Protein AF-A0A5C5P3E9-F1 (afdb_monomer)

pLDDT: mean 85.03, std 6.78, range [50.56, 93.62]

Radius of gyration: 20.22 Å; Cα contacts (8 Å, |Δi|>4): 186; chains: 1; bounding box: 49×24×72 Å

Structure (mmCIF, N/CA/C/O backbone):
data_AF-A0A5C5P3E9-F1
#
_entry.id   AF-A0A5C5P3E9-F1
#
loop_
_atom_site.group_PDB
_atom_site.id
_atom_site.type_symbol
_atom_site.label_atom_id
_atom_site.label_alt_id
_atom_site.label_comp_id
_atom_site.label_asym_id
_atom_site.label_entity_id
_atom_site.label_seq_id
_atom_site.pdbx_PDB_ins_code
_atom_site.Cartn_x
_atom_site.Cartn_y
_atom_site.Cartn_z
_atom_site.occupancy
_atom_site.B_iso_or_equiv
_atom_site.auth_seq_id
_atom_site.auth_comp_id
_atom_site.auth_asym_id
_atom_site.auth_atom_id
_atom_site.pdbx_PDB_model_num
ATOM 1 N N . MET A 1 1 ? -0.272 3.102 16.596 1.00 69.38 1 MET A N 1
ATOM 2 C CA . MET A 1 1 ? -1.284 3.156 15.513 1.00 69.38 1 MET A CA 1
ATOM 3 C C . MET A 1 1 ? -0.615 2.885 14.178 1.00 69.38 1 MET A C 1
ATOM 5 O O . MET A 1 1 ? -1.038 1.959 13.516 1.00 69.38 1 MET A O 1
ATOM 9 N N . TYR A 1 2 ? 0.469 3.603 13.866 1.00 76.25 2 TYR A N 1
ATOM 10 C CA . TYR A 1 2 ? 1.352 3.324 12.730 1.00 76.25 2 TYR A CA 1
ATOM 11 C C . TYR A 1 2 ? 1.980 1.916 12.748 1.00 76.25 2 TYR A C 1
ATOM 13 O O . TYR A 1 2 ? 1.798 1.169 11.803 1.00 76.25 2 TYR A O 1
ATOM 21 N N . GLU A 1 3 ? 2.639 1.516 13.844 1.00 82.25 3 GLU A N 1
ATOM 22 C CA . GLU A 1 3 ? 3.292 0.191 13.938 1.00 82.25 3 GLU A CA 1
ATOM 23 C C . GLU A 1 3 ? 2.303 -0.951 13.680 1.00 82.25 3 GLU A C 1
ATOM 25 O O . GLU A 1 3 ? 2.530 -1.782 12.816 1.00 82.25 3 GLU A O 1
ATOM 30 N N . ARG A 1 4 ? 1.137 -0.902 14.334 1.00 84.62 4 ARG A N 1
ATOM 31 C CA . ARG A 1 4 ? 0.050 -1.866 14.121 1.00 84.62 4 ARG A CA 1
ATOM 32 C C . ARG A 1 4 ? -0.465 -1.892 12.675 1.00 84.62 4 ARG A C 1
ATOM 34 O O . ARG A 1 4 ? -0.936 -2.927 12.230 1.00 84.62 4 ARG A O 1
ATOM 41 N N . PHE A 1 5 ? -0.428 -0.760 11.969 1.00 85.88 5 PHE A N 1
ATOM 42 C CA . PHE A 1 5 ? -0.784 -0.712 10.553 1.00 85.88 5 PHE A CA 1
ATOM 43 C C . PHE A 1 5 ? 0.255 -1.448 9.716 1.00 85.88 5 PHE A C 1
ATOM 45 O O . PHE A 1 5 ? -0.110 -2.357 8.983 1.00 85.88 5 PHE A O 1
ATOM 52 N N . CYS A 1 6 ? 1.535 -1.116 9.874 1.00 85.88 6 CYS A N 1
ATOM 53 C CA . CYS A 1 6 ? 2.584 -1.772 9.101 1.00 85.88 6 CYS A CA 1
ATOM 54 C C . CYS A 1 6 ? 2.714 -3.261 9.423 1.00 85.88 6 CYS A C 1
ATOM 56 O O . CYS A 1 6 ? 2.913 -4.040 8.506 1.00 85.88 6 CYS A O 1
ATOM 58 N N . GLU A 1 7 ? 2.517 -3.678 10.676 1.00 87.88 7 GLU A N 1
ATOM 59 C CA . GLU A 1 7 ? 2.448 -5.100 11.040 1.00 87.88 7 GLU A CA 1
ATOM 60 C C . GLU A 1 7 ? 1.294 -5.823 10.329 1.00 87.88 7 GLU A C 1
ATOM 62 O O . GLU A 1 7 ? 1.450 -6.954 9.882 1.00 87.88 7 GLU A O 1
ATOM 67 N N . GLU A 1 8 ? 0.120 -5.198 10.217 1.00 88.88 8 GLU A N 1
ATOM 68 C CA . GLU A 1 8 ? -1.016 -5.802 9.512 1.00 88.88 8 GLU A CA 1
ATOM 69 C C . GLU A 1 8 ? -0.741 -5.908 8.004 1.00 88.88 8 GLU A C 1
ATOM 71 O O . GLU A 1 8 ? -1.007 -6.948 7.407 1.00 88.88 8 GLU A O 1
ATOM 76 N N . ILE A 1 9 ? -0.150 -4.870 7.402 1.00 90.00 9 ILE A N 1
ATOM 77 C CA . ILE A 1 9 ? 0.273 -4.888 5.994 1.00 90.00 9 ILE A CA 1
ATOM 78 C C . ILE A 1 9 ? 1.335 -5.961 5.745 1.00 90.00 9 ILE A C 1
ATOM 80 O O . ILE A 1 9 ? 1.211 -6.713 4.785 1.00 90.00 9 ILE A O 1
ATOM 84 N N . ASP A 1 10 ? 2.327 -6.081 6.626 1.00 88.94 10 ASP A N 1
ATOM 85 C CA . ASP A 1 10 ? 3.375 -7.104 6.556 1.00 88.94 10 ASP A CA 1
ATOM 86 C C . ASP A 1 10 ? 2.782 -8.518 6.594 1.00 88.94 10 ASP A C 1
ATOM 88 O O . ASP A 1 10 ? 3.122 -9.370 5.779 1.00 88.94 10 ASP A O 1
ATOM 92 N N . ASN A 1 11 ? 1.804 -8.758 7.474 1.00 88.19 11 ASN A N 1
ATOM 93 C CA . ASN A 1 11 ? 1.092 -10.035 7.508 1.00 88.19 11 ASN A CA 1
ATOM 94 C C . ASN A 1 11 ? 0.315 -10.300 6.210 1.00 88.19 11 ASN A C 1
ATOM 96 O O . ASN A 1 11 ? 0.354 -11.423 5.699 1.00 88.19 11 ASN A O 1
ATOM 100 N N . LEU A 1 12 ? -0.379 -9.287 5.680 1.00 87.31 12 LEU A N 1
ATOM 101 C CA . LEU A 1 12 ? -1.165 -9.398 4.449 1.00 87.31 12 LEU A CA 1
ATOM 102 C C . LEU A 1 12 ? -0.296 -9.649 3.215 1.00 87.31 12 LEU A C 1
ATOM 104 O O . LEU A 1 12 ? -0.702 -10.437 2.370 1.00 87.31 12 LEU A O 1
ATOM 108 N N . LEU A 1 13 ? 0.875 -9.017 3.141 1.00 87.00 13 LEU A N 1
ATOM 109 C CA . LEU A 1 13 ? 1.806 -9.109 2.014 1.00 87.00 13 LEU A CA 1
ATOM 110 C C . LEU A 1 13 ? 2.935 -10.111 2.234 1.00 87.00 13 LEU A C 1
ATOM 112 O O . LEU A 1 13 ? 3.824 -10.220 1.399 1.00 87.00 13 LEU A O 1
ATOM 116 N N . SER A 1 14 ? 2.924 -10.862 3.334 1.00 84.88 14 SER A N 1
ATOM 117 C CA . SER A 1 14 ? 3.984 -11.825 3.652 1.00 84.88 14 SER A CA 1
ATOM 118 C C . SER A 1 14 ? 4.200 -12.876 2.556 1.00 84.88 14 SER A C 1
ATOM 120 O O . SER A 1 14 ? 5.314 -13.372 2.392 1.00 84.88 14 SER A O 1
ATOM 122 N N . GLY A 1 15 ? 3.152 -13.217 1.797 1.00 82.62 15 GLY A N 1
ATOM 123 C CA . GLY A 1 15 ? 3.246 -14.120 0.652 1.00 82.62 15 GLY A CA 1
ATOM 124 C C . GLY A 1 15 ? 3.939 -13.464 -0.540 1.00 82.62 15 GLY A C 1
ATOM 125 O O . GLY A 1 15 ? 4.902 -14.008 -1.068 1.00 82.62 15 GLY A O 1
ATOM 126 N N . GLU A 1 16 ? 3.476 -12.282 -0.926 1.00 82.69 16 GLU A N 1
ATOM 127 C CA . GLU A 1 16 ? 3.987 -11.490 -2.043 1.00 82.69 16 GLU A CA 1
ATOM 128 C C . GLU A 1 16 ? 5.429 -11.027 -1.793 1.00 82.69 16 GLU A C 1
ATOM 130 O O . GLU A 1 16 ? 6.284 -11.137 -2.669 1.00 82.69 16 GLU A O 1
ATOM 135 N N . ALA A 1 17 ? 5.733 -10.580 -0.574 1.00 80.81 17 ALA A N 1
ATOM 136 C CA . ALA A 1 17 ? 7.072 -10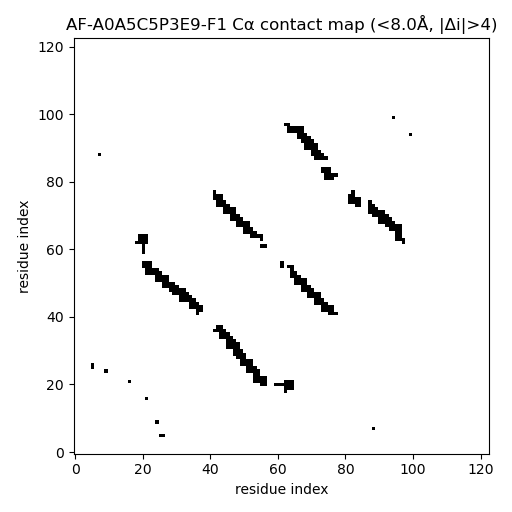.194 -0.148 1.00 80.81 17 ALA A CA 1
ATOM 137 C C . ALA A 1 17 ? 8.045 -11.383 -0.172 1.00 80.81 17 ALA A C 1
ATOM 139 O O . ALA A 1 17 ? 9.223 -11.199 -0.471 1.00 80.81 17 ALA A O 1
ATOM 140 N N . ALA A 1 18 ? 7.580 -12.614 0.076 1.00 81.19 18 ALA A N 1
ATOM 141 C CA . ALA A 1 18 ? 8.432 -13.803 0.007 1.00 81.19 18 ALA A CA 1
ATOM 142 C C . ALA A 1 18 ? 8.899 -14.143 -1.420 1.00 81.19 18 ALA A C 1
ATOM 144 O O . ALA A 1 18 ? 9.923 -14.815 -1.574 1.00 81.19 18 ALA A O 1
ATOM 145 N N . ASP A 1 19 ? 8.181 -13.678 -2.445 1.00 78.94 19 ASP A N 1
ATOM 146 C CA . ASP A 1 19 ? 8.577 -13.836 -3.849 1.00 78.94 19 ASP A CA 1
ATOM 147 C C . ASP A 1 19 ? 9.623 -12.792 -4.287 1.00 78.94 19 ASP A C 1
ATOM 149 O O . ASP A 1 19 ? 10.253 -12.939 -5.339 1.00 78.94 19 ASP A O 1
ATOM 153 N N . THR A 1 20 ? 9.868 -11.775 -3.456 1.00 77.94 20 THR A N 1
ATOM 154 C CA . THR A 1 20 ? 10.918 -10.771 -3.666 1.00 77.94 20 THR A CA 1
ATOM 155 C C . THR A 1 20 ? 12.249 -11.182 -3.032 1.00 77.94 20 THR A C 1
ATOM 157 O O . THR A 1 20 ? 12.318 -12.018 -2.132 1.00 77.94 20 THR A O 1
ATOM 160 N N . ASN A 1 21 ? 13.339 -10.546 -3.468 1.00 79.62 21 ASN A N 1
ATOM 161 C CA . ASN A 1 21 ? 14.658 -10.664 -2.832 1.00 79.62 21 ASN A CA 1
ATOM 162 C C . ASN A 1 21 ? 14.980 -9.422 -1.984 1.00 79.62 21 ASN A C 1
ATOM 164 O O . ASN A 1 21 ? 16.105 -8.917 -2.032 1.00 79.62 21 ASN A O 1
ATOM 168 N N . ALA A 1 22 ? 13.998 -8.918 -1.239 1.00 83.06 22 ALA A N 1
ATOM 169 C CA . ALA A 1 22 ? 14.175 -7.792 -0.332 1.00 83.06 22 ALA A CA 1
ATOM 170 C C . ALA A 1 22 ? 13.786 -8.157 1.108 1.00 83.06 22 ALA A C 1
ATOM 172 O O . ALA A 1 22 ? 13.050 -9.115 1.355 1.00 83.06 22 ALA A O 1
ATOM 173 N N . TYR A 1 23 ? 14.348 -7.426 2.064 1.00 83.19 23 TYR A N 1
ATOM 174 C CA . TYR A 1 23 ? 14.143 -7.599 3.502 1.00 83.19 23 TYR A CA 1
ATOM 175 C C . TYR A 1 23 ? 13.924 -6.237 4.175 1.00 83.19 23 TYR A C 1
ATOM 177 O O . TYR A 1 23 ? 13.977 -5.208 3.514 1.00 83.19 23 TYR A O 1
ATOM 185 N N . ASP A 1 24 ? 13.660 -6.227 5.485 1.00 85.81 24 ASP A N 1
ATOM 186 C CA . ASP A 1 24 ? 13.453 -5.000 6.276 1.00 85.81 24 ASP A CA 1
ATOM 187 C C . ASP A 1 24 ? 12.417 -4.046 5.668 1.00 85.81 24 ASP A C 1
ATOM 189 O O . ASP A 1 24 ? 12.630 -2.843 5.529 1.00 85.81 24 ASP A O 1
ATOM 193 N N . TYR A 1 25 ? 11.267 -4.615 5.311 1.00 86.75 25 TYR A N 1
ATOM 194 C CA . TYR A 1 25 ? 10.180 -3.856 4.730 1.00 86.75 25 TYR A CA 1
ATOM 195 C C . TYR A 1 25 ? 9.634 -2.782 5.673 1.00 86.75 25 TYR A C 1
ATOM 197 O O . TYR A 1 25 ? 9.471 -2.987 6.881 1.00 86.75 25 TYR A O 1
ATOM 205 N N . SER A 1 26 ? 9.283 -1.639 5.096 1.00 88.75 26 SER A N 1
ATOM 206 C CA . SER A 1 26 ? 8.671 -0.526 5.805 1.00 88.75 26 SER A CA 1
ATOM 207 C C . SER A 1 26 ? 7.605 0.157 4.953 1.00 88.75 26 SER A C 1
ATOM 209 O O . SER A 1 26 ? 7.614 0.073 3.727 1.00 88.75 26 SER A O 1
ATOM 211 N N . CYS A 1 27 ? 6.647 0.806 5.614 1.00 90.00 27 CYS A N 1
ATOM 212 C CA . CYS A 1 27 ? 5.651 1.615 4.926 1.00 90.00 27 CYS A CA 1
ATOM 213 C C . CYS A 1 27 ? 6.151 3.060 4.789 1.00 90.00 27 CYS A C 1
ATOM 215 O O . CYS A 1 27 ? 6.521 3.689 5.780 1.00 90.00 27 CYS A O 1
ATOM 217 N N . GLU A 1 28 ? 6.081 3.623 3.595 1.00 90.06 28 GLU A N 1
ATOM 218 C CA . GLU A 1 28 ? 6.553 4.963 3.253 1.00 90.06 28 GLU A CA 1
ATOM 219 C C . GLU A 1 28 ? 5.500 5.704 2.410 1.00 90.06 28 GLU A C 1
ATOM 221 O O . GLU A 1 28 ? 4.528 5.114 1.948 1.00 90.06 28 GLU A O 1
ATOM 226 N N . ASP A 1 29 ? 5.662 7.018 2.238 1.00 90.19 29 ASP A N 1
ATOM 227 C CA . ASP A 1 29 ? 4.847 7.840 1.323 1.00 90.19 29 ASP A CA 1
ATOM 228 C C . ASP A 1 29 ? 3.319 7.738 1.493 1.00 90.19 29 ASP A C 1
ATOM 230 O O . ASP A 1 29 ? 2.559 7.645 0.532 1.00 90.19 29 ASP A O 1
ATOM 234 N N . PHE A 1 30 ? 2.847 7.801 2.737 1.00 90.69 30 PHE A N 1
ATOM 235 C CA . PHE A 1 30 ? 1.417 7.786 3.039 1.00 90.69 30 PHE A CA 1
ATOM 236 C C . PHE A 1 30 ? 0.676 9.012 2.498 1.00 90.69 30 PHE A C 1
ATOM 238 O O . PHE A 1 30 ? 0.918 10.147 2.919 1.00 90.69 30 PHE A O 1
ATOM 245 N N . GLU A 1 31 ? -0.339 8.759 1.682 1.00 92.31 31 GLU A N 1
ATOM 246 C CA . GLU A 1 31 ? -1.272 9.750 1.169 1.00 92.31 31 GLU A CA 1
ATOM 247 C C . GLU A 1 31 ? -2.714 9.275 1.372 1.00 92.31 31 GLU A C 1
ATOM 249 O O . GLU A 1 31 ? -3.100 8.187 0.957 1.00 92.31 31 GLU A O 1
ATOM 254 N N . VAL A 1 32 ? -3.545 10.104 2.008 1.00 92.12 32 VAL A N 1
ATOM 255 C CA . VAL A 1 32 ? -4.989 9.843 2.088 1.00 92.12 32 VAL A CA 1
ATOM 256 C C . VAL A 1 32 ? -5.634 10.373 0.814 1.00 92.12 32 VAL A C 1
ATOM 258 O O . VAL A 1 32 ? -5.736 11.588 0.631 1.00 92.12 32 VAL A O 1
ATOM 261 N N . THR A 1 33 ? -6.086 9.473 -0.050 1.00 92.56 33 THR A N 1
ATOM 262 C CA . THR A 1 33 ? -6.686 9.808 -1.348 1.00 92.56 33 THR A CA 1
ATOM 263 C C . THR A 1 33 ? -8.170 10.146 -1.215 1.00 92.56 33 THR A C 1
ATOM 265 O O . THR A 1 33 ? -8.684 11.011 -1.927 1.00 92.56 33 THR A O 1
ATOM 268 N N . SER A 1 34 ? -8.858 9.525 -0.254 1.00 91.62 34 SER A N 1
ATOM 269 C CA . SER A 1 34 ? -10.273 9.765 0.026 1.00 91.62 34 SER A CA 1
ATOM 270 C C . SER A 1 34 ? -10.595 9.565 1.503 1.00 91.62 34 SER A C 1
ATOM 272 O O . SER A 1 34 ? -9.943 8.805 2.218 1.00 91.62 34 SER A O 1
ATOM 274 N N . SER A 1 35 ? -11.628 10.257 1.981 1.00 93.62 35 SER A N 1
ATOM 275 C CA . SER A 1 35 ? -12.156 10.058 3.330 1.00 93.62 35 SER A CA 1
ATOM 276 C C . SER A 1 35 ? -13.671 10.224 3.349 1.00 93.62 35 SER A C 1
ATOM 278 O O . SER A 1 35 ? -14.221 11.146 2.744 1.00 93.62 35 SER A O 1
ATOM 280 N N . SER A 1 36 ? -14.353 9.331 4.059 1.00 92.62 36 SER A N 1
ATOM 281 C CA . SER A 1 36 ? -15.807 9.319 4.184 1.00 92.62 36 SER A CA 1
ATOM 282 C C . SER A 1 36 ? -16.204 8.966 5.609 1.00 92.62 36 SER A C 1
ATOM 284 O O . SER A 1 36 ? -15.811 7.927 6.132 1.00 92.62 36 SER A O 1
ATOM 286 N N . TYR A 1 37 ? -16.984 9.834 6.253 1.00 92.19 37 TYR A N 1
ATOM 287 C CA . TYR A 1 37 ? -17.439 9.628 7.625 1.00 92.19 37 TYR A CA 1
ATOM 288 C C . TYR A 1 37 ? -18.965 9.570 7.703 1.00 92.19 37 TYR A C 1
ATOM 290 O O . TYR A 1 37 ? -19.660 10.511 7.319 1.00 92.19 37 TYR A O 1
ATOM 298 N N . ASP A 1 38 ? -19.480 8.473 8.253 1.00 89.69 38 ASP A N 1
ATOM 299 C CA . ASP A 1 38 ? -20.889 8.273 8.575 1.00 89.69 38 ASP A CA 1
ATOM 300 C C . ASP A 1 38 ? -21.121 8.572 10.064 1.00 89.69 38 ASP A C 1
ATOM 302 O O . ASP A 1 38 ? -20.844 7.750 10.942 1.00 89.69 38 ASP A O 1
ATOM 306 N N . GLU A 1 39 ? -21.669 9.754 10.355 1.00 85.88 39 GLU A N 1
ATOM 307 C CA . GLU A 1 39 ? -22.011 10.192 11.715 1.00 85.88 39 GLU A CA 1
ATOM 308 C C . GLU A 1 39 ? -23.061 9.314 12.402 1.00 85.88 39 GLU A C 1
ATOM 310 O O . GLU A 1 39 ? -23.074 9.217 13.630 1.00 85.88 39 GLU A O 1
ATOM 315 N N . THR A 1 40 ? -23.943 8.670 11.634 1.00 86.25 40 THR A N 1
ATOM 316 C CA . THR A 1 40 ? -25.044 7.867 12.184 1.00 86.25 40 THR A CA 1
ATOM 317 C C . THR A 1 40 ? -24.564 6.514 12.687 1.00 86.25 40 THR A C 1
ATOM 319 O O . THR A 1 40 ? -25.088 5.996 13.674 1.00 86.25 40 THR A O 1
ATOM 322 N N . LYS A 1 41 ? -23.539 5.961 12.032 1.00 84.81 41 LYS A N 1
ATOM 323 C CA . LYS A 1 41 ? -22.900 4.692 12.404 1.00 84.81 41 LYS A CA 1
ATOM 324 C C . LYS A 1 41 ? -21.621 4.890 13.214 1.00 84.81 41 LYS A C 1
ATOM 326 O O . LYS A 1 41 ? -21.163 3.949 13.854 1.00 84.81 41 LYS A O 1
ATOM 331 N N . GLY A 1 42 ? -21.062 6.101 13.198 1.00 87.31 42 GLY A N 1
ATOM 332 C CA . GLY A 1 42 ? -19.745 6.392 13.748 1.00 87.31 42 GLY A CA 1
ATOM 333 C C . GLY A 1 42 ? -18.638 5.689 12.967 1.00 87.31 42 GLY A C 1
ATOM 334 O O . GLY A 1 42 ? -17.699 5.208 13.584 1.00 87.31 42 GLY A O 1
ATOM 335 N N . LEU A 1 43 ? -18.757 5.579 11.644 1.00 90.38 43 LEU A N 1
ATOM 336 C CA . LEU A 1 43 ? -17.834 4.809 10.806 1.00 90.38 43 LEU A CA 1
ATOM 337 C C . LEU A 1 43 ? -17.059 5.752 9.887 1.00 90.38 43 LEU A C 1
ATOM 339 O O . LEU A 1 43 ? -17.664 6.546 9.173 1.00 90.38 43 LEU A O 1
ATOM 343 N N . LEU A 1 44 ? -15.733 5.681 9.929 1.00 90.94 44 LEU A N 1
ATOM 344 C CA . LEU A 1 44 ? -14.819 6.425 9.069 1.00 90.94 44 LEU A CA 1
ATOM 345 C C . LEU A 1 44 ? -14.126 5.445 8.125 1.00 90.94 44 LEU A C 1
ATOM 347 O O . LEU A 1 44 ? -13.448 4.535 8.589 1.00 90.94 44 LEU A O 1
ATOM 351 N N . VAL A 1 45 ? -14.285 5.661 6.826 1.00 91.81 45 VAL A N 1
ATOM 352 C CA . VAL A 1 45 ? -13.550 4.964 5.769 1.00 91.81 45 VAL A CA 1
ATOM 353 C C . VAL A 1 45 ? -12.509 5.922 5.208 1.00 91.81 45 VAL A C 1
ATOM 355 O O . VAL A 1 45 ? -12.835 7.065 4.875 1.00 91.81 45 VAL A O 1
ATOM 358 N N . LEU A 1 46 ? -11.265 5.470 5.123 1.00 92.75 46 LEU A N 1
ATOM 359 C CA . LEU A 1 46 ? -10.156 6.181 4.500 1.00 92.75 46 LEU A CA 1
ATOM 360 C C . LEU A 1 46 ? -9.630 5.334 3.348 1.00 92.75 46 LEU A C 1
ATOM 362 O O . LEU A 1 46 ? -9.381 4.150 3.535 1.00 92.75 46 LEU A O 1
ATOM 366 N N . GLU A 1 47 ? -9.417 5.943 2.193 1.00 93.06 47 GLU A N 1
ATOM 367 C CA . GLU A 1 47 ? -8.585 5.348 1.151 1.00 93.06 47 GLU A CA 1
ATOM 368 C C . GLU A 1 47 ? -7.179 5.919 1.323 1.00 93.06 47 GLU A C 1
ATOM 370 O O . GLU A 1 47 ? -6.999 7.139 1.423 1.00 93.06 47 GLU A O 1
ATOM 375 N N . VAL A 1 48 ? -6.196 5.034 1.439 1.00 93.25 48 VAL A N 1
ATOM 376 C CA . VAL A 1 48 ? -4.804 5.386 1.710 1.00 93.25 48 VAL A CA 1
ATOM 377 C C . VAL A 1 48 ? -3.932 4.742 0.647 1.00 93.25 48 VAL A C 1
ATOM 379 O O . VAL A 1 48 ? -3.953 3.524 0.490 1.00 93.25 48 VAL A O 1
ATOM 382 N N . SER A 1 49 ? -3.166 5.568 -0.052 1.00 93.19 49 SER A N 1
ATOM 383 C CA . SER A 1 49 ? -2.088 5.147 -0.938 1.00 93.19 49 SER A CA 1
ATOM 384 C C . SER A 1 49 ? -0.776 5.234 -0.172 1.00 93.19 49 SER A C 1
ATOM 386 O O . SER A 1 49 ? -0.540 6.219 0.529 1.00 93.19 49 SER A O 1
ATOM 388 N N . PHE A 1 50 ? 0.075 4.223 -0.279 1.00 93.25 50 PHE A N 1
ATOM 389 C CA . PHE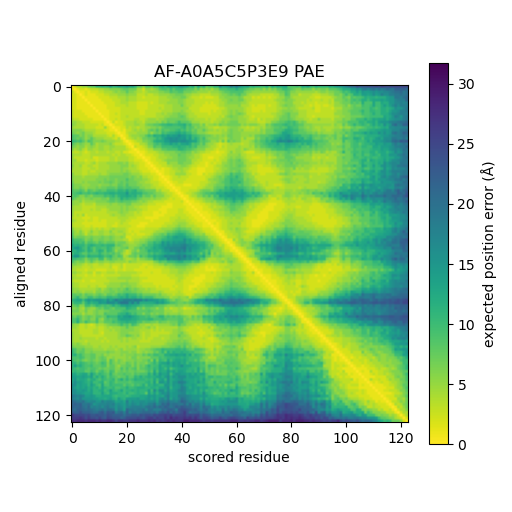 A 1 50 ? 1.414 4.244 0.311 1.00 93.25 50 PHE A CA 1
ATOM 390 C C . PHE A 1 50 ? 2.339 3.258 -0.410 1.00 93.25 50 PHE A C 1
ATOM 392 O O . PHE A 1 50 ? 1.889 2.389 -1.163 1.00 93.25 50 PHE A O 1
ATOM 399 N N . THR A 1 51 ? 3.637 3.397 -0.171 1.00 92.69 51 THR A N 1
ATOM 400 C CA . THR A 1 51 ? 4.663 2.490 -0.689 1.00 92.69 51 THR A CA 1
ATOM 401 C C . THR A 1 51 ? 5.079 1.533 0.419 1.00 92.69 51 THR A C 1
ATOM 403 O O . THR A 1 51 ? 5.339 1.951 1.542 1.00 92.69 51 THR A O 1
ATOM 406 N N . TYR A 1 52 ? 5.146 0.244 0.126 1.00 90.81 52 TYR A N 1
ATOM 407 C CA . TYR A 1 52 ? 5.743 -0.761 0.996 1.00 90.81 52 TYR A CA 1
ATOM 408 C C . TYR A 1 52 ? 7.052 -1.210 0.349 1.00 90.81 52 TYR A C 1
ATOM 410 O O . TYR A 1 52 ? 7.052 -1.919 -0.659 1.00 90.81 52 TYR A O 1
ATOM 418 N N . SER A 1 53 ? 8.160 -0.697 0.876 1.00 89.44 53 SER A N 1
ATOM 419 C CA . SER A 1 53 ? 9.504 -0.810 0.306 1.00 89.44 53 SER A CA 1
ATOM 420 C C . SER A 1 53 ? 10.393 -1.650 1.217 1.00 89.44 53 SER A C 1
ATOM 422 O O . SER A 1 53 ? 10.311 -1.548 2.442 1.00 89.44 53 SER A O 1
ATOM 424 N N . GLY A 1 54 ? 11.228 -2.496 0.621 1.00 87.81 54 GLY A N 1
ATOM 425 C CA . GLY A 1 54 ? 12.232 -3.297 1.315 1.00 87.81 54 GLY A CA 1
ATOM 426 C C . GLY A 1 54 ? 13.638 -3.031 0.786 1.00 87.81 54 GLY A C 1
ATOM 427 O O . GLY A 1 54 ? 13.838 -2.567 -0.337 1.00 87.81 54 GLY A O 1
ATOM 428 N N . GLU A 1 55 ? 14.643 -3.358 1.589 1.00 85.94 55 GLU A N 1
ATOM 429 C CA . GLU A 1 55 ? 16.041 -3.313 1.182 1.00 85.94 55 GLU A CA 1
ATOM 430 C C . GLU A 1 55 ? 16.392 -4.538 0.332 1.00 85.94 55 GLU A C 1
ATOM 432 O O . GLU A 1 55 ? 16.276 -5.682 0.772 1.00 85.94 55 GLU A O 1
ATOM 437 N N . GLN A 1 56 ? 16.850 -4.302 -0.898 1.00 84.19 56 GLN A N 1
ATOM 438 C CA . GLN A 1 56 ? 17.293 -5.373 -1.785 1.00 84.19 56 GLN A CA 1
ATOM 439 C C . GLN A 1 56 ? 18.550 -6.073 -1.242 1.00 84.19 56 GLN A C 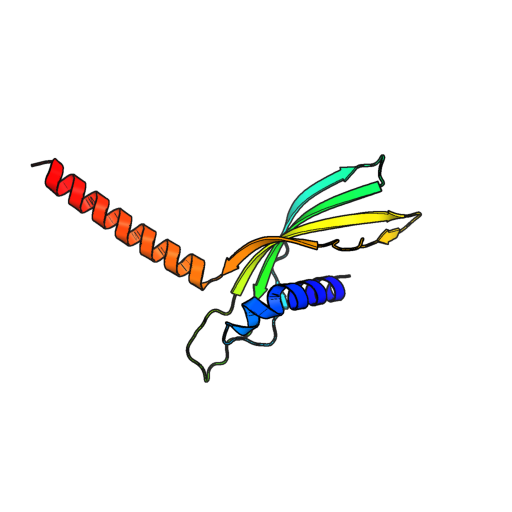1
ATOM 441 O O . GLN A 1 56 ? 19.566 -5.433 -0.956 1.00 84.19 56 GLN A O 1
ATOM 446 N N . ASP A 1 57 ? 18.532 -7.408 -1.242 1.00 82.56 57 ASP A N 1
ATOM 447 C CA . ASP A 1 57 ? 19.727 -8.226 -1.029 1.00 82.56 57 ASP A CA 1
ATOM 448 C C . ASP A 1 57 ? 20.690 -8.090 -2.223 1.00 82.56 57 ASP A C 1
ATOM 450 O O . ASP A 1 57 ? 20.456 -8.630 -3.308 1.00 82.56 57 ASP A O 1
ATOM 454 N N . GLN A 1 58 ? 21.792 -7.357 -2.021 1.00 79.75 58 GLN A N 1
ATOM 455 C CA . GLN A 1 58 ? 22.813 -7.105 -3.048 1.00 79.75 58 GLN A CA 1
ATOM 456 C C . GLN A 1 58 ? 23.548 -8.377 -3.499 1.00 79.75 58 GLN A C 1
ATOM 458 O O . GLN A 1 58 ? 24.165 -8.375 -4.567 1.00 79.75 58 GLN A O 1
ATOM 463 N N . ASP A 1 59 ? 23.475 -9.462 -2.723 1.00 81.81 59 ASP A N 1
ATOM 464 C CA . ASP A 1 59 ? 24.077 -10.749 -3.074 1.00 81.81 59 ASP A CA 1
ATOM 465 C C . ASP A 1 59 ? 23.146 -11.613 -3.951 1.00 81.81 59 ASP A C 1
ATOM 467 O O . ASP A 1 59 ? 23.550 -12.689 -4.416 1.00 81.81 59 ASP A O 1
ATOM 471 N N . ARG A 1 60 ? 21.912 -11.158 -4.228 1.00 76.00 60 ARG A N 1
ATOM 472 C CA . ARG A 1 60 ? 20.914 -11.879 -5.037 1.00 76.00 60 ARG A CA 1
ATOM 473 C C . ARG A 1 60 ? 20.496 -11.113 -6.297 1.00 76.00 60 ARG A C 1
ATOM 475 O O . ARG A 1 60 ? 20.488 -9.884 -6.318 1.00 76.00 60 ARG A O 1
ATOM 482 N N . PRO A 1 61 ? 20.101 -11.826 -7.372 1.00 76.19 61 PRO A N 1
ATOM 483 C CA . PRO A 1 61 ? 19.480 -11.194 -8.531 1.00 76.19 61 PRO A CA 1
ATOM 484 C C . PRO A 1 61 ? 18.236 -10.392 -8.131 1.00 76.19 61 PRO A C 1
ATOM 486 O O . PRO A 1 61 ? 17.430 -10.856 -7.322 1.00 76.19 61 PRO A O 1
ATOM 489 N N . TYR A 1 62 ? 18.075 -9.214 -8.730 1.00 75.00 62 TYR A N 1
ATOM 490 C CA . TYR A 1 62 ? 16.912 -8.360 -8.505 1.00 75.00 62 TYR A CA 1
ATOM 491 C C . TYR A 1 62 ? 15.607 -9.092 -8.846 1.00 75.00 62 TYR A C 1
ATOM 493 O O . TYR A 1 62 ? 15.487 -9.691 -9.918 1.00 75.00 62 TYR A O 1
ATOM 501 N N . ALA A 1 63 ? 14.651 -9.036 -7.921 1.00 75.00 63 ALA A N 1
ATOM 502 C CA . ALA A 1 63 ? 13.339 -9.672 -8.030 1.00 75.00 63 ALA A CA 1
ATOM 503 C C . ALA A 1 63 ? 12.219 -8.758 -7.492 1.00 75.00 63 ALA A C 1
ATOM 505 O O . ALA A 1 63 ? 11.235 -9.250 -6.955 1.00 75.00 63 ALA A O 1
ATOM 506 N N . GLY A 1 64 ? 12.399 -7.439 -7.617 1.00 79.75 64 GLY A N 1
ATOM 507 C CA . GLY A 1 64 ? 11.514 -6.437 -7.023 1.00 79.75 64 GLY A CA 1
ATOM 508 C C . GLY A 1 64 ? 11.850 -6.134 -5.561 1.00 79.75 64 GLY A C 1
ATOM 509 O O . GLY A 1 64 ? 12.422 -6.972 -4.855 1.00 79.75 64 GLY A O 1
ATOM 510 N N . CYS A 1 65 ? 11.543 -4.913 -5.134 1.00 85.62 65 CYS A N 1
ATOM 511 C CA . CYS A 1 65 ? 11.700 -4.454 -3.749 1.00 85.62 65 CYS A CA 1
ATOM 512 C C . CYS A 1 65 ? 10.645 -3.428 -3.310 1.00 85.62 65 CYS A C 1
ATOM 514 O O . CYS A 1 65 ? 10.629 -3.045 -2.142 1.00 85.62 65 CYS A O 1
ATOM 516 N N . GLU A 1 66 ? 9.768 -2.983 -4.214 1.00 89.81 66 GLU A N 1
ATOM 517 C CA . GLU A 1 66 ? 8.741 -1.985 -3.917 1.00 89.81 66 GLU A CA 1
ATOM 518 C C . GLU A 1 66 ? 7.346 -2.453 -4.332 1.00 89.81 66 GLU A C 1
ATOM 520 O O . GLU A 1 66 ? 7.124 -2.947 -5.443 1.00 89.81 66 GLU A O 1
ATOM 525 N N . PHE A 1 67 ? 6.388 -2.207 -3.442 1.00 88.44 67 PHE A N 1
ATOM 526 C CA . PHE A 1 67 ? 4.964 -2.397 -3.666 1.00 88.44 67 PHE A CA 1
ATOM 527 C C . PHE A 1 67 ? 4.239 -1.066 -3.498 1.00 88.44 67 PHE A C 1
ATOM 529 O O . PHE A 1 67 ? 4.338 -0.413 -2.462 1.00 88.44 67 PHE A O 1
ATOM 536 N N . TYR A 1 68 ? 3.463 -0.682 -4.500 1.00 91.56 68 TYR A N 1
ATOM 537 C CA . TYR A 1 68 ? 2.582 0.475 -4.471 1.00 91.56 68 TYR A CA 1
ATOM 538 C C . TYR A 1 68 ? 1.172 -0.004 -4.141 1.00 91.56 68 TYR A C 1
ATOM 540 O O . TYR A 1 68 ? 0.584 -0.805 -4.878 1.00 91.56 68 TYR A O 1
ATOM 548 N N . LEU A 1 69 ? 0.652 0.452 -3.004 1.00 92.31 69 LEU A N 1
ATOM 549 C CA . LEU A 1 69 ? -0.553 -0.094 -2.396 1.00 92.31 69 LEU A CA 1
ATOM 550 C C . LEU A 1 69 ? -1.618 0.979 -2.265 1.00 92.31 69 LEU A C 1
ATOM 552 O O . LEU A 1 69 ? -1.358 2.037 -1.696 1.00 92.31 69 LEU A O 1
ATOM 556 N N . ASP A 1 70 ? -2.832 0.637 -2.692 1.00 92.75 70 ASP A N 1
ATOM 557 C CA . ASP A 1 70 ? -4.039 1.340 -2.276 1.00 92.75 70 ASP A CA 1
ATOM 558 C C . ASP A 1 70 ? -4.791 0.441 -1.296 1.00 92.75 70 ASP A C 1
ATOM 560 O O . ASP A 1 70 ? -5.056 -0.737 -1.572 1.00 92.75 70 ASP A O 1
ATOM 564 N N . VAL A 1 71 ? -5.131 0.988 -0.134 1.00 92.62 71 VAL A N 1
ATOM 565 C CA . VAL A 1 71 ? -5.868 0.271 0.906 1.00 92.62 71 VAL A CA 1
ATOM 566 C C . VAL A 1 71 ? -7.066 1.073 1.381 1.00 92.62 71 VAL A C 1
ATOM 568 O O . VAL A 1 71 ? -7.034 2.300 1.477 1.00 92.62 71 VAL A O 1
ATOM 571 N N . GLU A 1 72 ? -8.127 0.358 1.726 1.00 92.88 72 GLU A N 1
ATOM 572 C CA . GLU A 1 72 ? -9.275 0.903 2.431 1.00 92.88 72 GLU A CA 1
ATOM 573 C C . GLU A 1 72 ? -9.116 0.620 3.928 1.00 92.88 72 GLU A C 1
ATOM 575 O O . GLU A 1 72 ? -8.983 -0.529 4.350 1.00 92.88 72 GLU A O 1
ATOM 580 N N . VAL A 1 73 ? -9.122 1.678 4.736 1.00 91.19 73 VAL A N 1
ATOM 581 C CA . VAL A 1 73 ? -9.007 1.635 6.193 1.00 91.19 73 VAL A CA 1
ATOM 582 C C . VAL A 1 73 ? -10.338 2.033 6.817 1.00 91.19 73 VAL A C 1
ATOM 584 O O . VAL A 1 73 ? -10.791 3.170 6.682 1.00 91.19 73 VAL A O 1
ATOM 587 N N . THR A 1 74 ? -10.945 1.112 7.558 1.00 90.50 74 THR A N 1
ATOM 588 C CA . THR A 1 74 ? -12.203 1.312 8.278 1.00 90.50 74 THR A CA 1
ATOM 589 C C . THR A 1 74 ? -11.962 1.475 9.777 1.00 90.50 74 THR A C 1
ATOM 591 O O . THR A 1 74 ? -11.396 0.618 10.455 1.00 90.50 74 THR A O 1
ATOM 594 N N . LEU A 1 75 ? -12.438 2.592 10.320 1.00 89.81 75 LEU A N 1
ATOM 595 C CA . LEU A 1 75 ? -12.348 2.958 11.727 1.00 89.81 75 LEU A CA 1
ATOM 596 C C . LEU A 1 75 ? -13.745 3.163 12.308 1.00 89.81 75 LEU A C 1
ATOM 598 O O . LEU A 1 75 ? -14.588 3.845 11.725 1.00 89.81 75 LEU A O 1
ATOM 602 N N . VAL A 1 76 ? -13.973 2.646 13.514 1.00 89.50 76 VAL A N 1
ATOM 603 C CA . VAL A 1 76 ? -15.233 2.829 14.242 1.00 89.50 76 VAL A CA 1
ATOM 604 C C . VAL A 1 76 ? -15.015 3.745 15.436 1.00 89.50 76 VAL A C 1
ATOM 606 O O . VAL A 1 76 ? -14.121 3.551 16.261 1.00 89.50 76 VAL A O 1
ATOM 609 N N . ARG A 1 77 ? -15.880 4.745 15.562 1.00 86.75 77 ARG A N 1
ATOM 610 C CA . ARG A 1 77 ? -15.913 5.686 16.671 1.00 86.75 77 ARG A CA 1
ATOM 611 C C . ARG A 1 77 ? -16.719 5.100 17.823 1.00 86.75 77 ARG A C 1
ATOM 613 O O . ARG A 1 77 ? -17.935 4.924 17.744 1.00 86.75 77 ARG A O 1
ATOM 620 N N . ARG A 1 78 ? -16.042 4.838 18.935 1.00 84.69 78 ARG A N 1
ATOM 621 C CA . ARG A 1 78 ? -16.650 4.546 20.241 1.00 84.69 78 ARG A CA 1
ATOM 622 C C . ARG A 1 78 ? -16.520 5.785 21.140 1.00 84.69 78 ARG A C 1
ATOM 624 O O . ARG A 1 78 ? -15.881 6.755 20.731 1.00 84.69 78 ARG A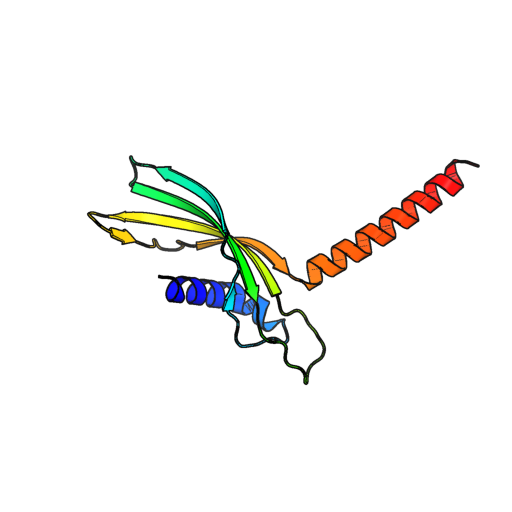 O 1
ATOM 631 N N . PRO A 1 79 ? -17.181 5.846 22.312 1.00 81.38 79 PRO A N 1
ATOM 632 C CA . PRO A 1 79 ? -17.224 7.061 23.126 1.00 81.38 79 PRO A CA 1
ATOM 633 C C . PRO A 1 79 ? -15.823 7.592 23.481 1.00 81.38 79 PRO A C 1
ATOM 635 O O . PRO A 1 79 ? -15.198 7.121 24.422 1.00 81.38 79 PRO A O 1
ATOM 638 N N . GLY A 1 80 ? -15.351 8.587 22.722 1.00 77.88 80 GLY A N 1
ATOM 639 C CA . GLY A 1 80 ? -14.054 9.245 22.906 1.00 77.88 80 GLY A CA 1
ATOM 640 C C . GLY A 1 80 ? -12.867 8.638 22.148 1.00 77.88 80 GLY A C 1
ATOM 641 O O . GLY A 1 80 ? -11.803 9.247 22.169 1.00 77.88 80 GLY A O 1
ATOM 642 N N . GLU A 1 81 ? -13.028 7.507 21.453 1.00 84.75 81 GLU A N 1
ATOM 643 C CA . GLU A 1 81 ? -11.903 6.763 20.865 1.00 84.75 81 GLU A CA 1
ATOM 644 C C . GLU A 1 81 ? -12.221 6.227 19.461 1.00 84.75 81 GLU A C 1
ATOM 646 O O . GLU A 1 81 ? -13.349 5.819 19.170 1.00 84.75 81 GLU A O 1
ATOM 651 N N . TRP A 1 82 ? -11.205 6.222 18.595 1.00 84.81 82 TRP A N 1
ATOM 652 C CA . TRP A 1 82 ? -11.231 5.535 17.305 1.00 84.81 82 TRP A CA 1
ATOM 653 C C . TRP A 1 82 ? -10.629 4.149 17.466 1.00 84.81 82 TRP A C 1
ATOM 655 O O . TRP A 1 82 ? -9.512 4.012 17.967 1.00 84.81 82 TRP A O 1
ATOM 665 N N . LEU A 1 83 ? -11.367 3.133 17.038 1.00 84.94 83 LEU A N 1
ATOM 666 C CA . LEU A 1 83 ? -10.950 1.743 17.114 1.00 84.94 83 LEU A CA 1
ATOM 667 C C . LEU A 1 83 ? -10.888 1.137 15.716 1.00 84.94 83 LEU A C 1
ATOM 669 O O . LEU A 1 83 ? -11.715 1.439 14.856 1.00 84.94 83 LEU A O 1
ATOM 673 N N . PHE A 1 84 ? -9.920 0.246 15.534 1.00 82.69 84 PHE A N 1
ATOM 674 C CA . PHE A 1 84 ? -9.857 -0.664 14.401 1.00 82.69 84 PHE A CA 1
ATOM 675 C C . PHE A 1 84 ? -10.874 -1.792 14.605 1.00 82.69 84 PHE A C 1
ATOM 677 O O . PHE A 1 84 ? -10.887 -2.419 15.668 1.00 82.69 84 PHE A O 1
ATOM 684 N N . GLU A 1 85 ? -11.738 -2.020 13.620 1.00 78.56 85 GLU A N 1
ATOM 685 C CA . GLU A 1 85 ? -12.632 -3.183 13.583 1.00 78.56 85 GLU A CA 1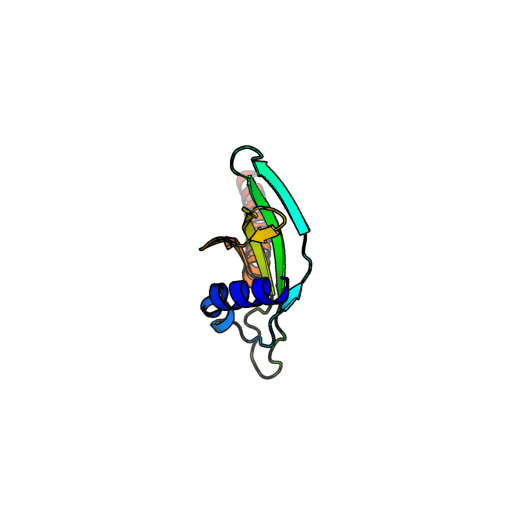
ATOM 686 C C . GLU A 1 85 ? -11.869 -4.459 13.156 1.00 78.56 85 GLU A C 1
ATOM 688 O O . GLU A 1 85 ? -10.682 -4.416 12.832 1.00 78.56 85 GLU A O 1
ATOM 693 N N . GLU A 1 86 ? -12.504 -5.630 13.193 1.00 75.62 86 GLU A N 1
ATOM 694 C CA . GLU A 1 86 ? -11.939 -6.809 12.523 1.00 75.62 86 GLU A CA 1
AT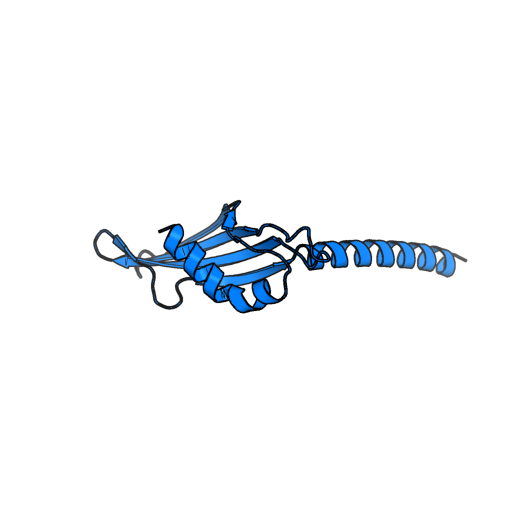OM 695 C C . GLU A 1 86 ? -11.936 -6.583 11.005 1.00 75.62 86 GLU A C 1
ATOM 697 O O . GLU A 1 86 ? -12.927 -6.108 10.456 1.00 75.62 86 GLU A O 1
ATOM 702 N N . GLY A 1 87 ? -10.826 -6.896 10.327 1.00 79.06 87 GLY A N 1
ATOM 703 C CA . GLY A 1 87 ? -10.687 -6.610 8.893 1.00 79.06 87 GLY A CA 1
ATOM 704 C C . GLY A 1 87 ? -10.692 -5.112 8.570 1.00 79.06 87 GLY A C 1
ATOM 705 O O . GLY A 1 87 ? -11.143 -4.707 7.507 1.00 79.06 87 GLY A O 1
ATOM 706 N N . TRP A 1 88 ? -10.222 -4.283 9.506 1.00 85.75 88 TRP A N 1
ATOM 707 C CA . TRP A 1 88 ? -10.171 -2.827 9.377 1.00 85.75 88 TRP A CA 1
ATOM 708 C C . TRP A 1 88 ? -9.306 -2.318 8.222 1.00 85.75 88 TRP A C 1
ATOM 710 O O . TRP A 1 88 ? -9.391 -1.136 7.912 1.00 85.75 88 TRP A O 1
ATOM 720 N N . VAL A 1 89 ? -8.470 -3.159 7.619 1.00 88.19 89 VAL A N 1
ATOM 721 C CA . VAL A 1 89 ? -7.704 -2.827 6.421 1.00 88.19 89 VAL A CA 1
ATOM 722 C C . VAL A 1 89 ? -8.004 -3.852 5.336 1.00 88.19 89 VAL A C 1
ATOM 724 O O . VAL A 1 89 ? -8.001 -5.059 5.581 1.00 88.19 89 VAL A O 1
ATOM 727 N N . ALA A 1 90 ? -8.276 -3.361 4.135 1.00 88.56 90 ALA A N 1
ATOM 728 C CA . ALA A 1 90 ? -8.467 -4.175 2.949 1.00 88.56 90 ALA A CA 1
ATOM 729 C C . ALA A 1 90 ? -7.614 -3.609 1.820 1.00 88.56 90 ALA A C 1
ATOM 731 O O . ALA A 1 90 ? -7.708 -2.425 1.500 1.00 88.56 90 ALA A O 1
ATOM 732 N N . VAL A 1 91 ? -6.788 -4.453 1.206 1.00 89.12 91 VAL A N 1
ATOM 733 C CA . VAL A 1 91 ? -5.983 -4.040 0.057 1.00 89.12 91 VAL A CA 1
ATOM 734 C C . VAL A 1 91 ? -6.874 -3.994 -1.177 1.00 89.12 91 VAL A C 1
ATOM 736 O O . VAL A 1 91 ? -7.469 -5.003 -1.559 1.00 89.12 91 VAL A O 1
ATOM 739 N N . THR A 1 92 ? -7.009 -2.812 -1.775 1.00 89.25 92 THR A N 1
ATOM 740 C CA . THR A 1 92 ? -7.840 -2.592 -2.966 1.00 89.25 92 THR A CA 1
ATOM 741 C C . THR A 1 92 ? -7.012 -2.676 -4.242 1.00 89.25 92 THR A C 1
ATOM 743 O O . THR A 1 92 ? -7.519 -3.144 -5.264 1.00 89.25 92 THR A O 1
ATOM 746 N N . LYS A 1 93 ? -5.732 -2.290 -4.179 1.00 88.62 93 LYS A N 1
ATOM 747 C CA . LYS A 1 93 ? -4.779 -2.404 -5.283 1.00 88.62 93 LYS A CA 1
ATOM 748 C C . LYS A 1 93 ? -3.385 -2.762 -4.770 1.00 88.62 93 LYS A C 1
ATOM 750 O O . LYS A 1 93 ? -2.926 -2.204 -3.779 1.00 88.62 93 LYS A O 1
ATOM 755 N N . ILE A 1 94 ? -2.722 -3.662 -5.493 1.00 89.00 94 ILE A N 1
ATOM 756 C CA . ILE A 1 94 ? -1.300 -3.985 -5.346 1.00 89.00 94 ILE A CA 1
ATOM 757 C C . ILE A 1 94 ? -0.664 -3.832 -6.721 1.00 89.00 94 ILE A C 1
ATOM 759 O O . ILE A 1 94 ? -1.192 -4.348 -7.707 1.00 89.00 94 ILE A O 1
ATOM 763 N N . GLU A 1 95 ? 0.450 -3.120 -6.786 1.00 88.19 95 GLU A N 1
ATOM 764 C CA . GLU A 1 95 ? 1.256 -2.965 -7.990 1.00 88.19 95 GLU A CA 1
ATOM 765 C C . GLU A 1 95 ? 2.734 -3.034 -7.603 1.00 88.19 95 GLU A C 1
ATOM 767 O O . GLU A 1 95 ? 3.166 -2.303 -6.717 1.00 88.19 95 GLU A O 1
ATOM 772 N N . THR A 1 96 ? 3.511 -3.909 -8.239 1.00 86.50 96 THR A N 1
ATOM 773 C CA . THR A 1 96 ? 4.957 -4.008 -7.979 1.00 86.50 96 THR A CA 1
ATOM 774 C C . THR A 1 96 ? 5.756 -3.086 -8.896 1.00 86.50 96 THR A C 1
ATOM 776 O O . THR A 1 96 ? 5.299 -2.704 -9.979 1.00 86.50 96 THR A O 1
ATOM 779 N N . ASP A 1 97 ? 6.981 -2.755 -8.498 1.00 84.31 97 ASP A N 1
ATOM 780 C CA . ASP A 1 97 ? 7.978 -2.150 -9.390 1.00 84.31 97 ASP A CA 1
ATOM 781 C C . ASP A 1 97 ? 8.157 -2.949 -10.696 1.00 84.31 97 ASP A C 1
ATOM 783 O O . ASP A 1 97 ? 8.128 -2.381 -11.790 1.00 84.31 97 ASP A O 1
ATOM 787 N N . GLN A 1 98 ? 8.208 -4.279 -10.608 1.00 81.69 98 GLN A N 1
ATOM 788 C CA . GLN A 1 98 ? 8.296 -5.162 -11.772 1.00 81.69 98 GLN A CA 1
ATOM 789 C C . GLN A 1 98 ? 7.072 -5.081 -12.692 1.00 81.69 98 GLN A C 1
ATOM 791 O O . GLN A 1 98 ? 7.202 -5.248 -13.909 1.00 81.69 98 GLN A O 1
ATOM 796 N N . ASP A 1 99 ? 5.877 -4.869 -12.137 1.00 80.62 99 ASP A N 1
ATOM 797 C CA . ASP A 1 99 ? 4.663 -4.686 -12.932 1.00 80.62 99 ASP A CA 1
ATOM 798 C C . ASP A 1 99 ? 4.722 -3.375 -13.712 1.00 80.62 99 ASP A C 1
ATOM 800 O O . ASP A 1 99 ? 4.449 -3.379 -14.915 1.00 80.62 99 ASP A O 1
ATOM 804 N N . ARG A 1 100 ? 5.169 -2.289 -13.070 1.00 80.00 100 ARG A N 1
ATOM 805 C CA . ARG A 1 100 ? 5.346 -0.985 -13.726 1.00 80.00 100 ARG A CA 1
ATOM 806 C C . ARG A 1 100 ? 6.369 -1.039 -14.853 1.00 80.00 100 ARG A C 1
ATOM 808 O O . ARG A 1 100 ? 6.095 -0.531 -15.942 1.00 80.00 100 ARG A O 1
ATOM 815 N N . ASP A 1 101 ? 7.504 -1.696 -14.627 1.00 82.44 101 ASP A N 1
ATOM 816 C CA . ASP A 1 101 ? 8.539 -1.869 -15.651 1.00 82.44 101 ASP A CA 1
ATOM 817 C C . ASP A 1 101 ? 8.005 -2.657 -16.854 1.00 82.44 101 ASP A C 1
ATOM 819 O O . ASP 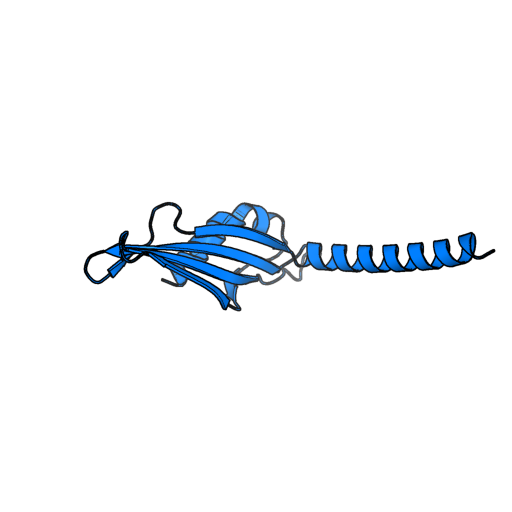A 1 101 ? 8.167 -2.252 -18.009 1.00 82.44 101 ASP A O 1
ATOM 823 N N . ARG A 1 102 ? 7.284 -3.754 -16.597 1.00 80.19 102 ARG A N 1
ATOM 824 C CA . ARG A 1 102 ? 6.687 -4.583 -17.652 1.00 80.19 102 ARG A CA 1
ATOM 825 C C . ARG A 1 102 ? 5.629 -3.829 -18.453 1.00 80.19 102 ARG A C 1
ATOM 827 O O . ARG A 1 102 ? 5.561 -3.980 -19.675 1.00 80.19 102 ARG A O 1
ATOM 834 N N . GLU A 1 103 ? 4.781 -3.046 -17.791 1.00 80.94 103 GLU A N 1
ATOM 835 C CA . GLU A 1 103 ? 3.775 -2.222 -18.466 1.00 80.94 103 GLU A CA 1
ATOM 836 C C . GLU A 1 103 ? 4.417 -1.156 -19.360 1.00 80.94 103 GLU A C 1
ATOM 838 O O . GLU A 1 103 ? 3.956 -0.948 -20.488 1.00 80.94 103 GLU A O 1
ATOM 843 N N . ALA A 1 104 ? 5.509 -0.536 -18.907 1.00 79.94 104 ALA A N 1
ATOM 844 C CA . ALA A 1 104 ? 6.266 0.426 -19.701 1.00 79.94 104 ALA A CA 1
ATOM 845 C C . ALA A 1 104 ? 6.869 -0.220 -20.961 1.00 79.94 104 ALA A C 1
ATOM 847 O O . ALA A 1 104 ? 6.685 0.300 -22.066 1.00 79.94 104 ALA A O 1
ATOM 848 N N . GLU A 1 105 ? 7.502 -1.390 -20.831 1.00 85.50 105 GLU A N 1
ATOM 849 C CA . GLU A 1 105 ? 8.045 -2.132 -21.979 1.00 85.50 105 GLU A CA 1
ATOM 850 C C . GLU A 1 105 ? 6.954 -2.506 -22.998 1.00 85.50 105 GLU A C 1
ATOM 852 O O . GLU A 1 105 ? 7.130 -2.343 -24.212 1.00 85.50 105 GLU A O 1
ATOM 857 N N . LEU A 1 106 ? 5.792 -2.971 -22.526 1.00 83.50 106 LEU A N 1
ATOM 858 C CA . LEU A 1 106 ? 4.654 -3.313 -23.385 1.00 83.50 106 LEU A CA 1
ATOM 859 C C . LEU A 1 106 ? 4.099 -2.093 -24.131 1.00 83.50 106 LEU A C 1
ATOM 861 O O . LEU A 1 106 ? 3.740 -2.204 -25.311 1.00 83.50 106 LEU A O 1
ATOM 865 N N . ALA A 1 107 ? 4.024 -0.937 -23.468 1.00 85.88 107 ALA A N 1
ATOM 866 C CA . ALA A 1 107 ? 3.556 0.305 -24.075 1.00 85.88 107 ALA A CA 1
ATOM 867 C C . ALA A 1 107 ? 4.472 0.752 -25.226 1.00 85.88 107 ALA A C 1
ATOM 869 O O . ALA A 1 107 ? 3.975 1.102 -26.305 1.00 85.88 107 ALA A O 1
ATOM 870 N N . ASP A 1 108 ? 5.789 0.663 -25.035 1.00 85.75 108 ASP A N 1
ATOM 871 C CA . ASP A 1 108 ? 6.780 0.983 -26.066 1.00 85.75 108 ASP A CA 1
ATOM 872 C C . ASP A 1 108 ? 6.685 0.024 -27.262 1.00 85.75 108 ASP A C 1
ATOM 874 O O . ASP A 1 108 ? 6.592 0.466 -28.415 1.00 85.75 108 ASP 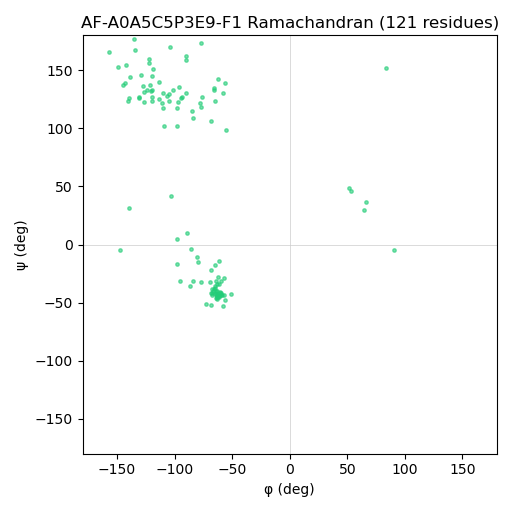A O 1
ATOM 878 N N . MET A 1 109 ? 6.591 -1.287 -27.009 1.00 85.12 109 MET A N 1
ATOM 879 C CA . MET A 1 109 ? 6.405 -2.286 -28.071 1.00 85.12 109 MET A CA 1
ATOM 880 C C . MET A 1 109 ? 5.120 -2.050 -28.877 1.00 85.12 109 MET A C 1
ATOM 882 O O . MET A 1 109 ? 5.116 -2.158 -30.109 1.00 85.12 109 MET A O 1
ATOM 886 N N . TYR A 1 110 ? 4.014 -1.715 -28.208 1.00 85.69 110 TYR A N 1
ATOM 887 C CA . TYR A 1 110 ? 2.742 -1.438 -28.874 1.00 85.69 110 TYR A CA 1
ATOM 888 C C . TYR A 1 110 ? 2.793 -0.153 -29.711 1.00 85.69 110 TYR A C 1
ATOM 890 O O . TYR A 1 110 ? 2.246 -0.109 -30.820 1.00 85.69 110 TYR A O 1
ATOM 898 N N . ALA A 1 111 ? 3.483 0.882 -29.228 1.00 88.00 111 ALA A N 1
ATOM 899 C CA . ALA A 1 111 ? 3.694 2.113 -29.980 1.00 88.00 111 ALA A CA 1
ATOM 900 C C . ALA A 1 111 ? 4.464 1.854 -31.285 1.00 88.00 111 ALA A C 1
ATOM 902 O O . ALA A 1 111 ? 4.085 2.383 -32.336 1.00 88.00 111 ALA A O 1
ATOM 903 N N . ASP A 1 112 ? 5.497 1.013 -31.247 1.00 88.69 112 ASP A N 1
ATOM 904 C CA . ASP A 1 112 ? 6.254 0.629 -32.440 1.00 88.69 112 ASP A CA 1
ATOM 905 C C . ASP A 1 112 ? 5.431 -0.228 -33.408 1.00 88.69 112 ASP A C 1
ATOM 907 O O . ASP A 1 112 ? 5.403 0.061 -34.608 1.00 88.69 112 ASP A O 1
ATOM 911 N N . TYR A 1 113 ? 4.645 -1.183 -32.903 1.00 85.31 113 TYR A N 1
ATOM 912 C CA . TYR A 1 113 ? 3.695 -1.941 -33.724 1.00 85.31 113 TYR A CA 1
ATOM 913 C C . TYR A 1 113 ? 2.697 -1.029 -34.458 1.00 85.31 113 TYR A C 1
ATOM 915 O O . TYR A 1 113 ? 2.440 -1.201 -35.653 1.00 85.31 113 TYR A O 1
ATOM 923 N N . LEU A 1 114 ? 2.148 -0.018 -33.776 1.00 87.81 114 LEU A N 1
ATOM 924 C CA . LEU A 1 114 ? 1.235 0.948 -34.393 1.00 87.81 114 LEU A CA 1
ATOM 925 C C . LEU A 1 114 ? 1.917 1.796 -35.475 1.00 87.81 114 LEU A C 1
ATOM 927 O O . LEU A 1 114 ? 1.281 2.104 -36.489 1.00 87.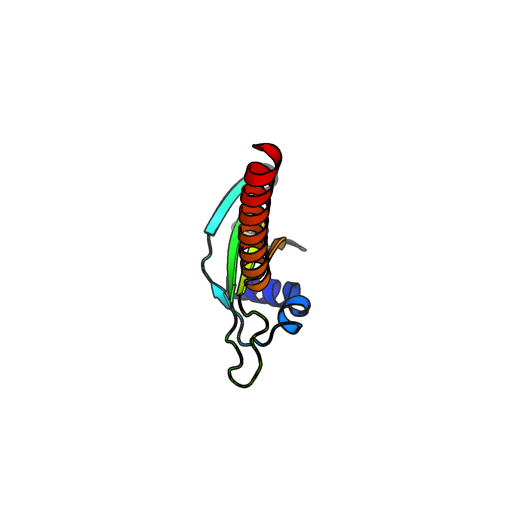81 114 LEU A O 1
ATOM 931 N N . LYS A 1 115 ? 3.187 2.182 -35.288 1.00 87.94 115 LYS A N 1
ATOM 932 C CA . LYS A 1 115 ? 3.968 2.891 -36.320 1.00 87.94 115 LYS A CA 1
ATOM 933 C C . LYS A 1 115 ? 4.155 2.011 -37.554 1.00 87.94 115 LYS A C 1
ATOM 935 O O . LYS A 1 115 ? 3.922 2.477 -38.671 1.00 87.94 115 LYS A O 1
ATOM 940 N N . ASP A 1 116 ? 4.508 0.744 -37.360 1.00 83.00 116 ASP A N 1
ATOM 941 C CA . ASP A 1 116 ? 4.710 -0.206 -38.454 1.00 83.00 116 ASP A CA 1
ATOM 942 C C . ASP A 1 116 ? 3.422 -0.528 -39.205 1.00 83.00 116 ASP A C 1
ATOM 944 O O . ASP A 1 116 ? 3.420 -0.551 -40.440 1.00 83.00 116 ASP A O 1
ATOM 948 N N . LYS A 1 117 ? 2.304 -0.672 -38.489 1.00 81.19 117 LYS A N 1
ATOM 949 C CA . LYS A 1 117 ? 0.985 -0.857 -39.098 1.00 81.19 117 LYS A CA 1
ATOM 950 C C . LYS A 1 117 ? 0.560 0.355 -39.929 1.00 81.19 117 LYS A C 1
ATOM 952 O O . LYS A 1 117 ? 0.144 0.203 -41.071 1.00 81.19 117 LYS A O 1
ATOM 957 N N . LYS A 1 118 ? 0.736 1.580 -39.417 1.00 76.19 118 LYS A N 1
ATOM 958 C CA . LYS A 1 118 ? 0.463 2.806 -40.196 1.00 76.19 118 LYS A CA 1
ATOM 959 C C . LYS A 1 118 ? 1.348 2.919 -41.440 1.00 76.19 118 LYS A C 1
ATOM 961 O O . LYS A 1 118 ? 0.896 3.436 -42.456 1.00 76.19 118 LYS A O 1
ATOM 966 N N . ARG A 1 119 ? 2.594 2.441 -41.369 1.00 71.44 119 ARG A N 1
ATOM 967 C CA . ARG A 1 119 ? 3.519 2.398 -42.511 1.00 71.44 119 ARG A CA 1
ATOM 968 C C . ARG A 1 119 ? 3.096 1.382 -43.575 1.00 71.44 119 ARG A C 1
ATOM 970 O O . ARG A 1 119 ? 3.345 1.625 -44.749 1.00 71.44 119 ARG A O 1
ATOM 977 N N . THR A 1 120 ? 2.474 0.273 -43.180 1.00 69.94 120 THR A N 1
ATOM 978 C CA . THR A 1 120 ? 2.019 -0.785 -44.098 1.00 69.94 120 THR A CA 1
ATOM 979 C C . THR A 1 120 ? 0.624 -0.533 -44.673 1.00 69.94 120 THR A C 1
ATOM 981 O O . THR A 1 120 ? 0.423 -0.807 -45.848 1.00 69.94 120 THR A O 1
ATOM 984 N N . ASP A 1 121 ? -0.301 0.051 -43.906 1.00 70.75 121 ASP A N 1
ATOM 985 C CA . ASP A 1 121 ? -1.657 0.408 -44.370 1.00 70.75 121 ASP A CA 1
ATOM 986 C C . ASP A 1 121 ? -1.696 1.718 -45.192 1.00 70.75 121 ASP A C 1
ATOM 988 O O . ASP A 1 121 ? -2.693 2.025 -45.842 1.00 70.75 121 ASP A O 1
ATOM 992 N N . GLY A 1 122 ? -0.628 2.523 -45.143 1.00 58.44 122 GLY A N 1
ATOM 993 C CA . GLY A 1 122 ? -0.481 3.770 -45.904 1.00 58.44 122 GLY A CA 1
ATOM 994 C C . GLY A 1 122 ? 0.146 3.610 -47.295 1.00 58.44 122 GLY A C 1
ATOM 995 O O . GLY A 1 122 ? 0.516 4.623 -47.894 1.00 58.44 122 GLY A O 1
ATOM 996 N N . MET A 1 123 ? 0.309 2.371 -47.776 1.00 50.56 123 MET A N 1
ATOM 997 C CA . MET A 1 123 ? 0.919 2.021 -49.065 1.00 50.56 123 MET A CA 1
ATOM 998 C C . MET A 1 123 ? -0.098 1.407 -50.028 1.00 50.56 123 MET A C 1
ATOM 1000 O O . MET A 1 123 ? -0.955 0.624 -49.567 1.00 50.56 123 MET A O 1
#

Foldseek 3Di:
DQVVVQVVVCVVCVVVVVQFQFDPKDKADKDFPDWDADPVQQKIKTWIWIKTFGHHDPVDDGRFGIKTWIKIAMWHDDDVDIDQDVCRIDTPDIDTPVNVVVVVVVVVVVVVVVVVVCVVVVD

Nearest PDB structures (foldseek):
  6baq-assembly2_B  TM=3.935E-01  e=1.812E-01  Mus musculus
  6baq-assembly8_H  TM=3.618E-01  e=1.088E-01  Mus musculus
  6baq-assembly1_A  TM=3.529E-01  e=1.152E-01  Mus musculus
  6baq-assembly3_C  TM=3.230E-01  e=1.290E-01  Mus musculus
  7c8z-assembly2_H  TM=4.571E-01  e=8.854E-01  Ralstonia sp.

Organism: NCBI:txid129847

Sequence (123 aa):
MYERFCEEIDNLLSGEAADTNAYDYSCEDFEVTSSSYDETKGLLVLEVSFTYSGEQDQDRPYAGCEFYLDVEVTLVRRPGEWLFEEGWVAVTKIETDQDRDREAELADMYADYLKDKKRTDGM

Secondary structure (DSSP, 8-state):
-HHHHHHHHHHHHHHHHHTSSEEEEEEEEEEEEEEEEETTTTEEEEEEEEEEEEEE-TTS-----EEEEEEEEEEEEETTEEEEEEEEEEEEEEEEHHHHHHHHHHHHHHHHHHHHHHHHHT-

Solvent-accessible surface area (backbone atoms only — not comparable to full-atom values): 6839 Å² total; per-residue (Å²): 111,68,65,63,46,47,53,52,50,48,64,73,38,48,67,66,49,65,72,28,44,33,43,84,68,44,77,42,77,79,40,77,80,43,79,47,76,41,82,92,78,30,37,36,42,33,33,37,35,31,34,44,38,30,50,63,44,85,93,50,78,90,48,48,38,41,34,45,35,34,30,40,38,41,34,38,55,50,99,93,44,81,39,76,53,91,78,24,63,43,82,77,43,82,44,41,52,60,54,54,54,51,52,51,54,50,52,54,53,50,53,51,50,51,52,53,49,54,62,59,73,72,105

Mean predicted aligned error: 8.13 Å